Protein AF-A0A453A8G9-F1 (afdb_monomer)

Sequence (116 aa):
DYGHRVRLATHANYKEFILTAGLEFFPLGGDPKVLAEYMVKNKGFLPSGPSEIPVQRKQMKEIIFSLLPACKDPDPDTGIAFKVDAIIANPPAYGHTHVAEALKVPIHIFFTMPWT

Solvent-accessible surface area (backbone atoms only — not comparable to full-atom values): 7023 Å² total; per-residue (Å²): 140,85,84,77,88,60,70,54,68,42,45,62,91,48,44,66,65,40,47,75,72,73,39,43,64,35,68,29,42,44,56,69,64,63,52,48,53,47,33,64,74,32,73,69,72,51,85,70,60,82,84,50,52,66,58,52,52,50,35,50,47,36,28,36,71,25,51,54,49,60,43,52,43,43,34,88,89,76,62,50,76,43,75,65,75,60,45,78,44,47,73,93,54,78,36,64,66,62,43,26,60,75,69,72,34,58,72,46,82,52,70,99,59,96,80,133

Mean predicted aligned error: 4.3 Å

InterPro domains:
  IPR004276 Glycosyltransferase family 28, N-terminal domain [PF03033] (2-116)
  IPR050426 Glycosyltransferase 28 [PTHR48050] (2-116)

Nearest PDB structures (foldseek):
  4fzr-assembly1_A-2  TM=4.958E-01  e=1.150E-01  Streptomyces sp. SF2575
  4g2t-assembly1_A-2  TM=4.745E-01  e=3.826E-01  Streptomyces sp. SF2575
  8rgj-assembly1_A  TM=2.905E-01  e=5.528E+00  Zea mays

Radius of gyration: 15.29 Å; Cα contacts (8 Å, |Δi|>4): 135; chains: 1; bounding box: 42×33×37 Å

pLDDT: mean 91.6, std 9.75, range [57.59, 98.56]

Structure (mmCIF, N/CA/C/O backbone):
data_AF-A0A453A8G9-F1
#
_entry.id   AF-A0A453A8G9-F1
#
loop_
_atom_site.group_PDB
_atom_site.id
_atom_site.type_symbol
_atom_site.label_atom_id
_atom_site.label_alt_id
_atom_site.label_comp_id
_atom_site.label_asym_id
_atom_site.label_entity_id
_atom_site.label_seq_id
_atom_site.pdbx_PDB_ins_code
_atom_site.Cartn_x
_atom_site.Cartn_y
_atom_site.Cartn_z
_atom_site.occupancy
_atom_site.B_iso_or_equiv
_atom_site.auth_seq_id
_atom_site.auth_comp_id
_atom_site.auth_asym_id
_atom_site.auth_atom_id
_atom_site.pdbx_PDB_model_num
ATOM 1 N N . ASP A 1 1 ? -21.648 -6.596 5.574 1.00 61.19 1 ASP A N 1
ATOM 2 C CA . ASP A 1 1 ? -22.116 -7.958 5.922 1.00 61.19 1 ASP A CA 1
ATOM 3 C C . ASP A 1 1 ? -21.428 -8.593 7.129 1.00 61.19 1 ASP A C 1
ATOM 5 O O . ASP A 1 1 ? -22.136 -9.181 7.929 1.00 61.19 1 ASP A O 1
ATOM 9 N N . TYR A 1 2 ? -20.116 -8.418 7.353 1.00 89.94 2 TYR A N 1
ATOM 10 C CA . TYR A 1 2 ? -19.420 -9.006 8.524 1.00 89.94 2 TYR A CA 1
ATOM 11 C C . TYR A 1 2 ? -18.884 -7.988 9.554 1.00 89.94 2 TYR A C 1
ATOM 13 O O . TYR A 1 2 ? -18.199 -8.363 10.499 1.00 89.94 2 TYR A O 1
ATOM 21 N N . GLY A 1 3 ? -19.174 -6.692 9.385 1.00 92.50 3 GLY A N 1
ATOM 22 C CA . GLY A 1 3 ? -18.761 -5.635 10.326 1.00 92.50 3 GLY A CA 1
ATOM 23 C C . GLY A 1 3 ? -17.280 -5.234 10.261 1.00 92.50 3 GLY A C 1
ATOM 24 O O . GLY A 1 3 ? -16.832 -4.437 11.081 1.00 92.50 3 GLY A O 1
ATOM 25 N N . HIS A 1 4 ? -16.514 -5.756 9.300 1.00 95.31 4 HIS A N 1
ATOM 26 C CA . HIS A 1 4 ? -15.116 -5.372 9.108 1.00 95.31 4 HIS A CA 1
ATOM 27 C C . HIS A 1 4 ? -14.983 -3.959 8.534 1.00 95.31 4 HIS A C 1
ATOM 29 O O . HIS A 1 4 ? -15.711 -3.574 7.618 1.00 95.31 4 HIS A O 1
ATOM 35 N N . ARG A 1 5 ? -13.993 -3.219 9.037 1.00 95.75 5 ARG A N 1
ATOM 36 C CA . ARG A 1 5 ? -13.537 -1.946 8.478 1.00 95.75 5 ARG A CA 1
ATOM 37 C C . ARG A 1 5 ? -12.438 -2.229 7.459 1.00 95.75 5 ARG A C 1
ATOM 39 O O . ARG A 1 5 ? -11.433 -2.847 7.799 1.00 95.75 5 ARG A O 1
ATOM 46 N N . VAL A 1 6 ? -12.635 -1.801 6.216 1.00 96.62 6 VAL A N 1
ATOM 47 C CA . VAL A 1 6 ? -11.740 -2.135 5.101 1.00 96.62 6 VAL A CA 1
ATOM 48 C C . VAL A 1 6 ? -11.191 -0.863 4.475 1.00 96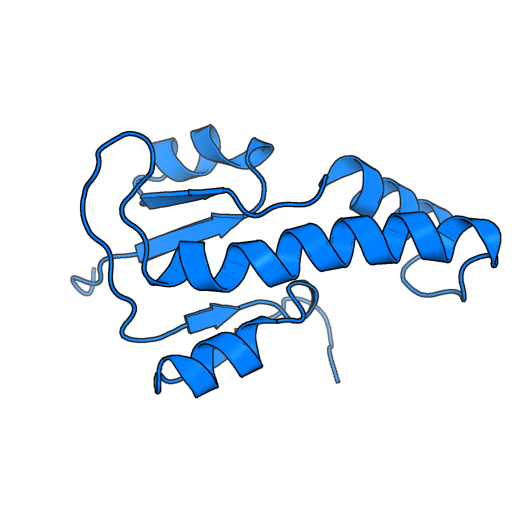.62 6 VAL A C 1
ATOM 50 O O . VAL A 1 6 ? -11.950 0.012 4.063 1.00 96.62 6 VAL A O 1
ATOM 53 N N . ARG A 1 7 ? -9.862 -0.807 4.362 1.00 98.06 7 ARG A N 1
ATOM 54 C CA . ARG A 1 7 ? -9.123 0.207 3.612 1.00 98.06 7 ARG A CA 1
ATOM 55 C C . ARG A 1 7 ? -8.442 -0.443 2.422 1.00 98.06 7 ARG A C 1
ATOM 57 O O . ARG A 1 7 ? -7.698 -1.407 2.588 1.00 98.06 7 ARG A O 1
ATOM 64 N N . LEU A 1 8 ? -8.669 0.110 1.238 1.00 97.88 8 LEU A N 1
ATOM 65 C CA . LEU A 1 8 ? -8.006 -0.295 0.011 1.00 97.88 8 LEU A CA 1
ATOM 66 C C . LEU A 1 8 ? -6.837 0.653 -0.261 1.00 97.88 8 LEU A C 1
ATOM 68 O O . LEU A 1 8 ? -7.024 1.847 -0.502 1.00 97.88 8 LEU A O 1
ATOM 72 N N . ALA A 1 9 ? -5.625 0.103 -0.220 1.00 97.81 9 ALA A N 1
ATOM 73 C CA . ALA A 1 9 ? -4.407 0.829 -0.542 1.00 97.81 9 ALA A CA 1
ATOM 74 C C . ALA A 1 9 ? -3.965 0.520 -1.979 1.00 97.81 9 ALA A C 1
ATOM 76 O O . ALA A 1 9 ? -3.670 -0.626 -2.312 1.00 97.81 9 ALA A O 1
ATOM 77 N N . THR A 1 10 ? -3.950 1.534 -2.842 1.00 97.06 10 THR A N 1
ATOM 78 C CA . THR A 1 10 ? -3.517 1.431 -4.247 1.00 97.06 10 THR A CA 1
ATOM 79 C C . THR A 1 10 ? -3.140 2.816 -4.782 1.00 97.06 10 THR A C 1
ATOM 81 O O . THR A 1 10 ? -3.169 3.802 -4.046 1.00 97.06 10 THR A O 1
ATOM 84 N N . HIS A 1 11 ? -2.776 2.919 -6.056 1.00 96.69 11 HIS A N 1
ATOM 85 C CA . HIS A 1 11 ? -2.422 4.188 -6.687 1.00 96.69 11 HIS A CA 1
ATOM 86 C C . HIS A 1 11 ? -3.566 5.215 -6.619 1.00 96.69 11 HIS A C 1
ATOM 88 O O . HIS A 1 11 ? -4.743 4.878 -6.780 1.00 96.69 11 HIS A O 1
ATOM 94 N N . ALA A 1 12 ? -3.204 6.491 -6.449 1.00 96.19 12 ALA A N 1
ATOM 95 C CA . ALA A 1 12 ? -4.135 7.613 -6.274 1.00 96.19 12 ALA A CA 1
ATOM 96 C C . ALA A 1 12 ? -5.195 7.748 -7.379 1.00 96.19 12 ALA A C 1
ATOM 98 O O . ALA A 1 12 ? -6.297 8.228 -7.121 1.00 96.19 12 ALA A O 1
ATOM 99 N N . ASN A 1 13 ? -4.899 7.268 -8.587 1.00 95.81 13 ASN A N 1
ATOM 100 C CA . ASN A 1 13 ? -5.817 7.249 -9.726 1.00 95.81 13 ASN A CA 1
ATOM 101 C C . ASN A 1 13 ? -7.139 6.518 -9.444 1.00 95.81 13 ASN A C 1
ATOM 103 O O . ASN A 1 13 ? -8.133 6.807 -10.100 1.00 95.81 13 ASN A O 1
ATOM 107 N N . TYR A 1 14 ? -7.159 5.585 -8.489 1.00 95.62 14 TYR A N 1
ATOM 108 C CA . TYR A 1 14 ? -8.348 4.802 -8.146 1.00 95.62 14 TYR A CA 1
ATOM 109 C C . TYR A 1 14 ? -9.118 5.349 -6.935 1.00 95.62 14 TYR A C 1
ATOM 111 O O . TYR A 1 14 ? -10.125 4.757 -6.553 1.00 95.62 14 TYR A O 1
ATOM 119 N N . LYS A 1 15 ? -8.675 6.462 -6.329 1.00 96.50 15 LYS A N 1
ATOM 120 C CA . LYS A 1 15 ? -9.269 7.022 -5.103 1.00 96.50 15 LYS A CA 1
ATOM 121 C C . LYS A 1 15 ? -10.779 7.212 -5.220 1.00 96.50 15 LYS A C 1
ATOM 123 O O . LYS A 1 15 ? -11.520 6.708 -4.385 1.00 96.50 15 LYS A O 1
ATOM 128 N N . GLU A 1 16 ? -11.230 7.912 -6.258 1.00 97.44 16 GLU A N 1
ATOM 129 C CA . GLU A 1 16 ? -12.654 8.215 -6.444 1.00 97.44 16 GLU A CA 1
ATOM 130 C C . GLU A 1 16 ? -13.481 6.935 -6.589 1.00 97.44 16 GLU A C 1
ATOM 132 O O . GLU A 1 16 ? -14.453 6.752 -5.866 1.00 97.44 16 GLU A O 1
ATOM 137 N N . PHE A 1 17 ? -13.024 5.997 -7.421 1.00 97.75 17 PHE A N 1
ATOM 138 C CA . PHE A 1 17 ? -13.673 4.698 -7.601 1.00 97.75 17 PHE A CA 1
ATOM 139 C C . PHE A 1 17 ? -13.859 3.936 -6.275 1.00 97.75 17 PHE A C 1
ATOM 141 O O . PHE A 1 17 ? -14.924 3.376 -6.022 1.00 97.75 17 PHE A O 1
ATOM 148 N N . ILE A 1 18 ? -12.842 3.943 -5.411 1.00 97.50 18 ILE A N 1
ATOM 149 C CA . ILE A 1 18 ? -12.856 3.252 -4.111 1.00 97.50 18 ILE A CA 1
ATOM 150 C C . ILE A 1 18 ? -13.817 3.930 -3.134 1.00 97.50 18 ILE A C 1
ATOM 152 O O . ILE A 1 18 ? -14.619 3.252 -2.489 1.00 97.50 18 ILE A O 1
ATOM 156 N N . LEU A 1 19 ? -13.771 5.262 -3.051 1.00 96.62 19 LEU A N 1
ATOM 157 C CA . LEU A 1 19 ? -14.654 6.031 -2.175 1.00 96.62 19 LEU A CA 1
ATOM 158 C C . LEU A 1 19 ? -16.120 5.909 -2.613 1.00 96.62 19 LEU A C 1
ATOM 160 O O . LEU A 1 19 ? -16.995 5.735 -1.768 1.00 96.62 19 LEU A O 1
ATOM 164 N N . THR A 1 20 ? -16.402 5.920 -3.921 1.00 97.62 20 THR A N 1
ATOM 165 C CA . THR A 1 20 ? -17.752 5.685 -4.463 1.00 97.62 20 THR A CA 1
ATOM 166 C C . THR A 1 20 ? -18.266 4.279 -4.145 1.00 97.62 20 THR A C 1
ATOM 168 O O . THR A 1 20 ? -19.465 4.102 -3.941 1.00 97.62 20 THR A O 1
ATOM 171 N N . ALA A 1 21 ? -17.379 3.284 -4.038 1.00 96.56 21 ALA A N 1
ATOM 172 C CA . ALA A 1 21 ? -17.727 1.937 -3.584 1.00 96.56 21 ALA A CA 1
ATOM 173 C C . ALA A 1 21 ? -17.950 1.833 -2.058 1.00 96.56 21 ALA A C 1
ATOM 175 O O . ALA A 1 21 ? -18.284 0.756 -1.564 1.00 96.56 21 ALA A O 1
ATOM 176 N N . GLY A 1 22 ? -17.775 2.928 -1.306 1.00 94.44 22 GLY A N 1
ATOM 177 C CA . GLY A 1 22 ? -17.974 2.976 0.144 1.00 94.44 22 GLY A CA 1
ATOM 178 C C . GLY A 1 22 ? -16.821 2.389 0.964 1.00 94.44 22 GLY A C 1
ATOM 179 O O . GLY A 1 22 ? -17.033 2.004 2.112 1.00 94.44 22 GLY A O 1
ATOM 180 N N . LEU A 1 23 ? -15.619 2.290 0.388 1.00 96.00 23 LEU A N 1
ATOM 181 C CA . LEU A 1 23 ? -14.418 1.788 1.063 1.00 96.00 23 LEU A CA 1
ATOM 182 C C . LEU A 1 23 ? -13.499 2.937 1.495 1.00 96.00 23 LEU A C 1
ATOM 184 O O . LEU A 1 23 ? -13.475 3.993 0.866 1.00 96.00 23 LEU A O 1
ATOM 188 N N . GLU A 1 24 ? -12.684 2.715 2.530 1.00 97.50 24 GLU A N 1
ATOM 189 C CA . GLU A 1 24 ? -11.603 3.647 2.867 1.00 97.50 24 GLU A CA 1
ATOM 190 C C . GLU A 1 24 ? -10.450 3.530 1.873 1.00 97.50 24 GLU A C 1
ATOM 192 O O . GLU A 1 24 ? -10.180 2.455 1.333 1.00 97.50 24 GLU A O 1
ATOM 197 N N . PHE A 1 25 ? -9.730 4.627 1.662 1.00 98.19 25 PHE A N 1
ATOM 198 C CA . PHE A 1 25 ? -8.657 4.711 0.681 1.00 98.19 25 PHE A CA 1
ATOM 199 C C . PHE A 1 25 ? -7.332 5.107 1.339 1.00 98.19 25 PHE A C 1
ATOM 201 O O . PHE A 1 25 ? -7.304 5.896 2.277 1.00 98.19 25 PHE A O 1
ATOM 208 N N . PHE A 1 26 ? -6.215 4.594 0.820 1.00 98.44 26 PHE A N 1
ATOM 209 C CA . PHE A 1 26 ? -4.894 5.146 1.122 1.00 98.44 26 PHE A CA 1
ATOM 210 C C . PHE A 1 26 ? -3.992 5.105 -0.118 1.00 98.44 26 PHE A C 1
ATOM 212 O O . PHE A 1 26 ? -3.910 4.062 -0.774 1.00 98.44 26 PHE A O 1
ATOM 21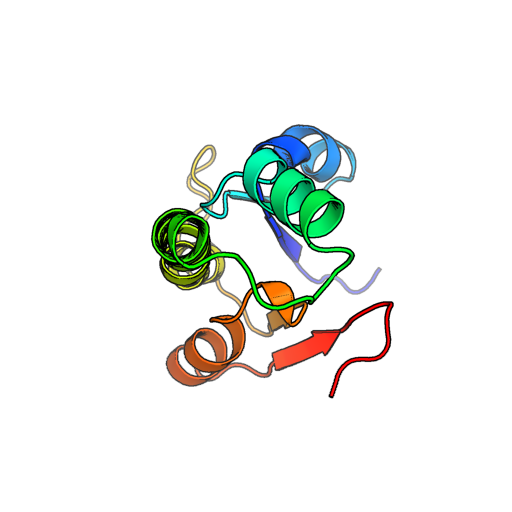9 N N . PRO A 1 27 ? -3.303 6.205 -0.464 1.00 97.81 27 PRO A N 1
ATOM 220 C CA . PRO A 1 27 ? -2.485 6.249 -1.666 1.00 97.81 27 PRO A CA 1
ATOM 221 C C . PRO A 1 27 ? -1.179 5.475 -1.478 1.00 97.81 27 PRO A C 1
ATOM 223 O O . PRO A 1 27 ? -0.360 5.808 -0.622 1.00 97.81 27 PRO A O 1
ATOM 226 N N . LEU A 1 28 ? -0.959 4.474 -2.328 1.00 97.44 28 LEU A N 1
ATOM 227 C CA . LEU A 1 28 ? 0.368 3.902 -2.532 1.00 97.44 28 LEU A CA 1
ATOM 228 C C . LEU A 1 28 ? 1.164 4.737 -3.540 1.00 97.44 28 LEU A C 1
ATOM 230 O O . LEU A 1 28 ? 0.595 5.372 -4.433 1.00 97.44 28 LEU A O 1
ATOM 234 N N . GLY A 1 29 ? 2.486 4.724 -3.379 1.00 96.44 29 GLY A N 1
ATOM 235 C CA . GLY A 1 29 ? 3.428 5.355 -4.298 1.00 96.44 29 GLY A CA 1
ATOM 236 C C . GLY A 1 29 ? 3.544 4.616 -5.635 1.00 96.44 29 GLY A C 1
ATOM 237 O O . GLY A 1 29 ? 2.882 3.605 -5.872 1.00 96.44 29 GLY A O 1
ATOM 238 N N . GLY A 1 30 ? 4.418 5.114 -6.509 1.00 94.25 30 GLY A N 1
ATOM 239 C CA . GLY A 1 30 ? 4.581 4.606 -7.865 1.00 94.25 30 GLY A CA 1
ATOM 240 C C . GLY A 1 30 ? 3.476 5.078 -8.811 1.00 94.25 30 GLY A C 1
ATOM 241 O O . GLY A 1 30 ? 2.358 5.402 -8.403 1.00 94.25 30 GLY A O 1
ATOM 242 N N . ASP A 1 31 ? 3.797 5.108 -10.098 1.00 92.69 31 ASP A N 1
ATOM 243 C CA . ASP A 1 31 ? 2.898 5.513 -11.171 1.00 92.69 31 ASP A CA 1
ATOM 244 C C . ASP A 1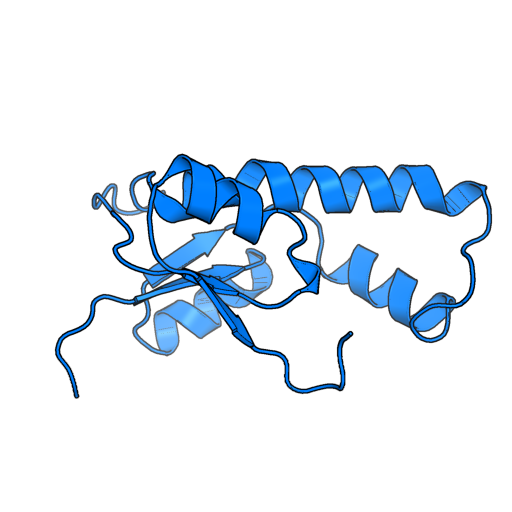 31 ? 2.351 4.273 -11.905 1.00 92.69 31 ASP A C 1
ATOM 246 O O . ASP A 1 31 ? 3.118 3.560 -12.570 1.00 92.69 31 ASP A O 1
ATOM 250 N N . PRO A 1 32 ? 1.030 4.013 -11.840 1.00 89.12 32 PRO A N 1
ATOM 251 C CA . PRO A 1 32 ? 0.426 2.867 -12.509 1.00 89.12 32 PRO A CA 1
ATOM 252 C C . PRO A 1 32 ? 0.611 2.902 -14.028 1.00 89.12 32 PRO A C 1
ATOM 254 O O . PRO A 1 32 ? 0.636 1.843 -14.651 1.00 89.12 32 PRO A O 1
ATOM 257 N N . LYS A 1 33 ? 0.762 4.084 -14.639 1.00 91.00 33 LYS A N 1
ATOM 258 C CA . LYS A 1 33 ? 0.986 4.213 -16.084 1.00 91.00 33 LYS A CA 1
ATOM 259 C C . LYS A 1 33 ? 2.379 3.734 -16.461 1.00 91.00 33 LYS A C 1
ATOM 261 O O . LYS A 1 33 ? 2.498 2.910 -17.359 1.00 91.00 33 LYS A O 1
ATOM 266 N N . VAL A 1 34 ? 3.410 4.158 -15.727 1.00 89.69 34 VAL A N 1
ATOM 267 C CA . VAL A 1 34 ? 4.803 3.726 -15.959 1.00 89.69 34 VAL A CA 1
ATOM 268 C C . VAL A 1 34 ? 4.941 2.213 -15.779 1.00 89.69 34 VAL A C 1
ATOM 270 O O . VAL A 1 34 ? 5.621 1.540 -16.556 1.00 89.69 34 VAL A O 1
ATOM 273 N N . LEU A 1 35 ? 4.275 1.662 -14.762 1.00 87.06 35 LEU A N 1
ATOM 274 C CA . LEU A 1 35 ? 4.253 0.223 -14.507 1.00 87.06 35 LEU A CA 1
ATOM 275 C C . LEU A 1 35 ? 3.518 -0.535 -15.623 1.00 87.06 35 LEU A C 1
ATOM 277 O O . LEU A 1 35 ? 4.033 -1.532 -16.127 1.00 87.06 35 LEU A O 1
ATOM 281 N N . ALA A 1 36 ? 2.352 -0.051 -16.060 1.00 86.44 36 ALA A N 1
ATOM 282 C CA . ALA A 1 36 ? 1.588 -0.667 -17.144 1.00 86.44 36 ALA A CA 1
ATOM 283 C C . ALA A 1 36 ? 2.329 -0.610 -18.490 1.00 86.44 36 ALA A C 1
ATOM 285 O O . ALA A 1 36 ? 2.417 -1.624 -19.183 1.00 86.44 36 ALA A O 1
ATOM 286 N N . GLU A 1 37 ? 2.908 0.539 -18.846 1.00 87.06 37 GLU A N 1
ATOM 287 C CA . GLU A 1 37 ? 3.714 0.719 -20.060 1.00 87.06 37 GLU A CA 1
ATOM 288 C C . GLU A 1 37 ? 4.875 -0.274 -20.111 1.00 87.06 37 GLU A C 1
ATOM 290 O O . GLU A 1 37 ? 5.123 -0.903 -21.142 1.00 87.06 37 GLU A O 1
ATOM 295 N N . TYR A 1 38 ? 5.551 -0.473 -18.980 1.00 83.69 38 TYR A N 1
ATOM 296 C CA . TYR A 1 38 ? 6.627 -1.445 -18.872 1.00 83.69 38 TYR A CA 1
ATOM 297 C C . TYR A 1 38 ? 6.148 -2.883 -19.089 1.00 83.69 38 TYR A C 1
ATOM 299 O O . TYR A 1 38 ? 6.789 -3.628 -19.834 1.00 83.69 38 TYR A O 1
ATOM 307 N N . MET A 1 39 ? 5.017 -3.266 -18.488 1.00 81.50 39 MET A N 1
ATOM 308 C CA . MET A 1 39 ? 4.429 -4.598 -18.665 1.00 81.50 39 MET A CA 1
ATOM 309 C C . MET A 1 39 ? 4.038 -4.857 -20.124 1.00 81.50 39 MET A C 1
ATOM 311 O O . MET A 1 39 ? 4.295 -5.944 -20.646 1.00 81.50 39 MET A O 1
ATOM 315 N N . VAL A 1 40 ? 3.467 -3.855 -20.803 1.00 83.25 40 VAL A N 1
ATOM 316 C CA . VAL A 1 40 ? 3.118 -3.928 -22.231 1.00 83.25 40 VAL A CA 1
ATOM 317 C C . VAL A 1 40 ? 4.375 -4.082 -23.084 1.00 83.25 40 VAL A C 1
ATOM 319 O O . VAL A 1 40 ? 4.446 -4.975 -23.931 1.00 83.25 40 VAL A O 1
ATOM 322 N N . LYS A 1 41 ? 5.394 -3.255 -22.837 1.00 81.38 41 LYS A N 1
ATOM 323 C CA . LYS A 1 41 ? 6.639 -3.253 -23.611 1.00 81.38 41 LYS A CA 1
ATOM 324 C C . LYS A 1 41 ? 7.431 -4.553 -23.462 1.00 81.38 41 LYS A C 1
ATOM 326 O O . LYS A 1 41 ? 7.967 -5.056 -24.447 1.00 81.38 41 LYS A O 1
ATOM 331 N N . ASN A 1 42 ? 7.463 -5.119 -22.258 1.00 77.31 42 ASN A N 1
ATOM 332 C CA . ASN A 1 42 ? 8.235 -6.320 -21.936 1.00 77.31 42 ASN A CA 1
ATOM 333 C C . ASN A 1 42 ? 7.406 -7.618 -21.994 1.00 77.31 42 ASN A C 1
ATOM 335 O O . ASN A 1 42 ? 7.858 -8.662 -21.525 1.00 77.31 42 ASN A O 1
ATOM 339 N N . LYS A 1 43 ? 6.198 -7.578 -22.583 1.00 73.56 43 LYS A N 1
ATOM 340 C CA . LYS A 1 43 ? 5.281 -8.730 -22.708 1.00 73.56 43 LYS A CA 1
ATOM 341 C C . LYS A 1 43 ? 5.127 -9.503 -21.388 1.00 73.56 43 LYS A C 1
ATOM 343 O O . LYS A 1 43 ? 5.239 -10.726 -21.346 1.00 73.56 43 LYS A O 1
ATOM 348 N N . GLY A 1 44 ? 4.914 -8.773 -20.299 1.00 64.00 44 GLY A N 1
ATOM 349 C CA . GLY A 1 44 ? 4.723 -9.324 -18.961 1.00 64.00 44 GLY A CA 1
ATOM 350 C C . GLY A 1 44 ? 6.009 -9.485 -18.151 1.00 64.00 44 GLY A C 1
ATOM 351 O O . GLY A 1 44 ? 6.073 -8.955 -17.050 1.00 64.00 44 GLY A O 1
ATOM 352 N N . PHE A 1 45 ? 7.022 -10.199 -18.654 1.00 59.72 45 PHE A N 1
ATOM 353 C CA . PHE A 1 45 ? 8.183 -10.588 -17.826 1.00 59.72 45 PHE A CA 1
ATOM 354 C C . PHE A 1 45 ? 9.500 -10.791 -18.592 1.00 59.72 45 PHE A C 1
ATOM 356 O O . PHE A 1 45 ? 10.464 -11.291 -18.010 1.00 59.72 45 PHE A O 1
ATOM 363 N N . LEU A 1 46 ? 9.579 -10.448 -19.885 1.00 61.38 46 LEU A N 1
ATOM 364 C CA . LEU A 1 46 ? 10.856 -10.558 -20.598 1.00 61.38 46 LEU A CA 1
ATOM 365 C C . LEU A 1 46 ? 11.895 -9.645 -19.929 1.00 61.38 46 LEU A C 1
ATOM 367 O O . LEU A 1 46 ? 11.537 -8.549 -19.490 1.00 61.38 46 LEU A O 1
ATOM 371 N N . PRO A 1 47 ? 13.162 -10.087 -19.817 1.00 57.59 47 PRO A N 1
ATOM 372 C CA . PRO A 1 47 ? 14.182 -9.317 -19.129 1.00 57.59 47 PRO A CA 1
ATOM 373 C C . PRO A 1 47 ? 14.308 -7.944 -19.785 1.00 57.59 47 PRO A C 1
ATOM 375 O O . PRO A 1 47 ? 14.659 -7.825 -20.960 1.00 57.59 47 PRO A O 1
ATOM 378 N N . SER A 1 48 ? 13.998 -6.917 -18.999 1.00 63.56 48 SER A N 1
ATOM 379 C CA . SER A 1 48 ? 14.121 -5.520 -19.386 1.00 63.56 48 SER A CA 1
ATOM 380 C C . SER A 1 48 ? 15.510 -5.204 -19.902 1.00 63.56 48 SER A C 1
ATOM 382 O O . SER A 1 48 ? 16.512 -5.666 -19.346 1.00 63.56 48 SER A O 1
ATOM 384 N N . GLY A 1 49 ? 15.572 -4.323 -20.898 1.00 69.00 49 GLY A N 1
ATOM 385 C CA . GLY A 1 49 ? 16.830 -3.692 -21.271 1.00 69.00 49 GLY A CA 1
ATOM 386 C C . GLY A 1 49 ? 17.466 -3.003 -20.047 1.00 69.00 49 GLY A C 1
ATOM 387 O O . GLY A 1 49 ? 16.739 -2.418 -19.237 1.00 69.00 49 GLY A O 1
ATOM 388 N N . PRO A 1 50 ? 18.806 -3.014 -19.893 1.00 74.62 50 PRO A N 1
ATOM 389 C CA . PRO A 1 50 ? 19.490 -2.442 -18.726 1.00 74.62 50 PRO A CA 1
ATOM 390 C C . PRO A 1 50 ? 19.107 -0.989 -18.397 1.00 74.62 50 PRO A C 1
ATOM 392 O O . PRO A 1 50 ? 19.187 -0.572 -17.243 1.00 74.62 50 PRO A O 1
ATOM 395 N N . SER A 1 51 ? 18.666 -0.224 -19.399 1.00 82.75 51 SER A N 1
ATOM 396 C CA . SER A 1 51 ? 18.243 1.173 -19.272 1.00 82.75 51 SER A CA 1
ATOM 397 C C . SER A 1 51 ? 16.920 1.377 -18.520 1.00 82.75 51 SER A C 1
ATOM 399 O O . SER A 1 51 ? 16.685 2.472 -18.017 1.00 82.75 51 SER A O 1
ATOM 401 N N . GLU A 1 52 ? 16.064 0.358 -18.403 1.00 83.69 52 GLU A N 1
ATOM 402 C CA . GLU A 1 52 ? 14.736 0.478 -17.772 1.00 83.69 52 GLU A CA 1
ATOM 403 C C . GLU A 1 52 ? 14.749 0.121 -16.279 1.00 83.69 52 GLU A C 1
ATOM 405 O O . GLU A 1 52 ? 13.885 0.558 -15.514 1.00 83.69 52 GLU A O 1
ATOM 410 N N . ILE A 1 53 ? 15.768 -0.627 -15.845 1.00 84.56 53 ILE A N 1
ATOM 411 C CA . ILE A 1 53 ? 15.937 -1.094 -14.464 1.00 84.56 53 ILE A CA 1
ATOM 412 C C . ILE A 1 53 ? 15.899 0.059 -13.443 1.00 84.56 53 ILE A C 1
ATOM 414 O O . ILE A 1 53 ? 15.226 -0.093 -12.419 1.00 84.56 53 ILE A O 1
ATOM 418 N N . PRO A 1 54 ? 16.570 1.212 -13.656 1.00 91.00 54 PRO A N 1
ATOM 419 C CA . PRO A 1 54 ? 16.536 2.309 -12.688 1.00 91.00 54 PRO A CA 1
ATOM 420 C C . PRO A 1 54 ? 15.127 2.871 -12.477 1.00 91.00 54 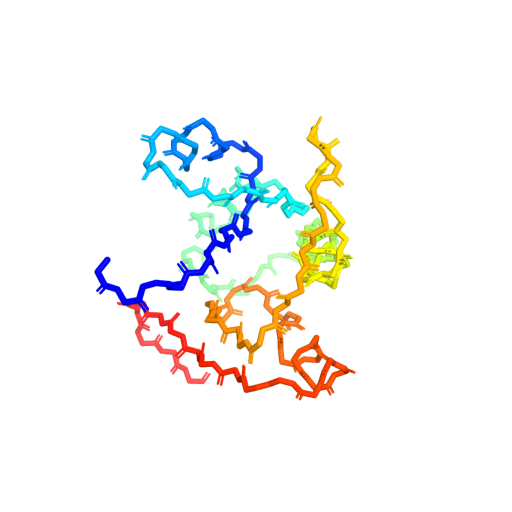PRO A C 1
ATOM 422 O O . PRO A 1 54 ? 14.742 3.154 -11.342 1.00 91.00 54 PRO A O 1
ATOM 425 N N . VAL A 1 55 ? 14.344 2.985 -13.556 1.00 90.69 55 VAL A N 1
ATOM 426 C CA . VAL A 1 55 ? 12.961 3.475 -13.501 1.00 90.69 55 VAL A CA 1
ATOM 427 C C . VAL A 1 55 ? 12.095 2.486 -12.729 1.00 90.69 55 VAL A C 1
ATOM 429 O O . VAL A 1 55 ? 11.408 2.894 -11.796 1.00 90.69 55 VAL A O 1
ATOM 432 N N . GLN A 1 56 ? 12.193 1.189 -13.031 1.00 87.00 56 GLN A N 1
ATOM 433 C CA . GLN A 1 56 ? 11.415 0.164 -12.330 1.00 87.00 56 GLN A CA 1
ATOM 434 C C . GLN A 1 56 ? 11.763 0.069 -10.847 1.00 87.00 56 GLN A C 1
ATOM 436 O O . GLN A 1 56 ? 10.873 0.016 -10.003 1.00 87.00 56 GLN A O 1
ATOM 441 N N . ARG A 1 57 ? 13.052 0.139 -10.498 1.00 90.75 57 ARG A N 1
ATOM 442 C CA . ARG A 1 57 ? 13.485 0.187 -9.094 1.00 90.75 57 ARG A CA 1
ATOM 443 C C . ARG A 1 57 ? 12.931 1.405 -8.367 1.00 90.75 57 ARG A C 1
ATOM 445 O O . ARG A 1 57 ? 12.571 1.282 -7.200 1.00 90.75 57 ARG A O 1
ATOM 452 N N . LYS A 1 58 ? 12.845 2.561 -9.034 1.00 94.94 58 LYS A N 1
ATOM 453 C CA . LYS A 1 58 ? 12.225 3.759 -8.460 1.00 94.94 58 LYS A CA 1
ATOM 454 C C . LYS A 1 58 ? 10.735 3.535 -8.190 1.00 94.94 58 LYS A C 1
ATOM 456 O O . LYS A 1 58 ? 10.316 3.753 -7.058 1.00 94.94 58 LYS A O 1
ATOM 461 N N . GLN A 1 59 ? 9.974 3.048 -9.174 1.00 94.50 59 GLN A N 1
ATOM 462 C CA . GLN A 1 59 ? 8.541 2.771 -8.994 1.00 94.50 59 GLN A CA 1
ATOM 463 C C . GLN A 1 59 ? 8.302 1.760 -7.866 1.00 94.50 59 GLN A C 1
ATOM 465 O O . GLN A 1 59 ? 7.497 1.993 -6.968 1.00 94.50 59 GLN A O 1
ATOM 470 N N . MET A 1 60 ? 9.080 0.676 -7.858 1.00 93.19 60 MET A N 1
ATOM 471 C CA . MET A 1 60 ? 9.010 -0.357 -6.829 1.00 93.19 60 MET A CA 1
ATOM 472 C C . MET A 1 60 ? 9.302 0.192 -5.433 1.00 93.19 60 MET A C 1
ATOM 474 O O . MET A 1 60 ? 8.608 -0.122 -4.470 1.00 93.19 60 MET A O 1
ATOM 478 N N . LYS A 1 61 ? 10.331 1.038 -5.324 1.00 95.56 61 LYS A N 1
ATOM 479 C CA . LYS A 1 61 ? 10.701 1.692 -4.072 1.00 95.56 61 LYS A CA 1
ATOM 480 C C . LYS A 1 61 ? 9.537 2.530 -3.545 1.00 95.56 61 LYS A C 1
ATOM 482 O O . LYS A 1 61 ? 9.189 2.408 -2.378 1.00 95.56 61 LYS A O 1
ATOM 487 N N . GLU A 1 62 ? 8.923 3.351 -4.388 1.00 97.38 62 GLU A N 1
ATOM 488 C CA . GLU A 1 62 ? 7.800 4.195 -3.972 1.00 97.38 62 GLU A CA 1
ATOM 489 C C . GLU A 1 62 ? 6.606 3.368 -3.471 1.00 97.38 62 GLU A C 1
ATOM 491 O O . GLU A 1 62 ? 6.046 3.701 -2.427 1.00 97.38 62 GLU A O 1
ATOM 496 N N . ILE A 1 63 ? 6.279 2.249 -4.131 1.00 96.88 63 ILE A N 1
ATOM 497 C CA . ILE A 1 63 ? 5.259 1.307 -3.644 1.00 96.88 63 ILE A CA 1
ATOM 498 C C . ILE A 1 63 ? 5.662 0.761 -2.272 1.00 96.88 63 ILE A C 1
ATOM 500 O O . ILE A 1 63 ? 4.946 0.979 -1.296 1.00 96.88 63 ILE A O 1
ATOM 504 N N . ILE A 1 64 ? 6.824 0.108 -2.169 1.00 97.06 64 ILE A N 1
ATOM 505 C CA . ILE A 1 64 ? 7.265 -0.584 -0.947 1.00 97.06 64 ILE A CA 1
ATOM 506 C C . ILE A 1 64 ? 7.268 0.356 0.262 1.00 97.06 64 ILE A C 1
ATOM 508 O O . ILE A 1 64 ? 6.742 0.009 1.319 1.00 97.06 64 ILE A O 1
ATOM 512 N N . PHE A 1 65 ? 7.824 1.560 0.110 1.00 97.44 65 PHE A N 1
ATOM 513 C CA . PHE A 1 65 ? 7.926 2.517 1.213 1.00 97.44 65 PHE A CA 1
ATOM 514 C C . PHE A 1 65 ? 6.579 3.149 1.603 1.00 97.44 65 PHE A C 1
ATOM 516 O O . PHE A 1 65 ? 6.463 3.673 2.709 1.00 97.44 65 PHE A O 1
ATOM 523 N N . SER A 1 66 ? 5.551 3.053 0.754 1.00 98.12 66 SER A N 1
ATOM 524 C CA . SER A 1 66 ? 4.190 3.512 1.069 1.00 98.12 66 SER A CA 1
ATOM 525 C C . SER A 1 66 ? 3.309 2.463 1.768 1.00 98.12 66 SER A C 1
ATOM 527 O O . SER A 1 66 ? 2.297 2.820 2.369 1.00 98.12 66 SER A O 1
ATOM 529 N N . LEU A 1 67 ? 3.704 1.182 1.773 1.00 98.19 67 LEU A N 1
ATOM 530 C CA . LEU A 1 67 ? 2.892 0.093 2.341 1.00 98.19 67 LEU A CA 1
ATOM 531 C C . LEU A 1 67 ? 2.742 0.167 3.866 1.00 98.19 67 LEU A C 1
ATOM 533 O O . LEU A 1 67 ? 1.652 -0.062 4.389 1.00 98.19 67 LEU A O 1
ATOM 537 N N . LEU A 1 68 ? 3.822 0.471 4.594 1.00 98.00 68 LEU A N 1
ATOM 538 C CA . LEU A 1 68 ? 3.759 0.569 6.055 1.00 98.00 68 LEU A CA 1
ATOM 539 C C . LEU A 1 68 ? 2.864 1.739 6.512 1.00 98.00 68 LEU A C 1
ATOM 541 O O . LEU A 1 68 ? 1.988 1.488 7.342 1.00 98.00 68 LEU A O 1
ATOM 545 N N . PRO A 1 69 ? 3.018 2.972 5.978 1.00 98.00 69 PRO A N 1
ATOM 546 C CA . PRO A 1 69 ? 2.057 4.055 6.191 1.00 98.00 69 PRO A CA 1
ATOM 547 C C . PRO A 1 69 ? 0.610 3.632 5.934 1.00 98.00 69 PRO A C 1
ATOM 549 O O . PRO A 1 69 ? -0.240 3.827 6.796 1.00 98.00 69 PRO A O 1
ATOM 552 N N . ALA A 1 70 ? 0.335 2.947 4.820 1.00 98.06 70 ALA A N 1
ATOM 553 C CA . ALA A 1 70 ? -1.027 2.539 4.476 1.00 98.06 70 ALA A CA 1
ATOM 554 C C . ALA A 1 70 ? -1.711 1.672 5.547 1.00 98.06 70 ALA A C 1
ATOM 556 O O . ALA A 1 70 ? -2.932 1.736 5.715 1.00 98.06 70 ALA A O 1
ATOM 557 N N . CYS A 1 71 ? -0.923 0.897 6.296 1.00 98.06 71 CYS A N 1
ATOM 558 C CA . CYS A 1 71 ? -1.413 -0.009 7.330 1.00 98.06 71 CYS A CA 1
ATOM 559 C C 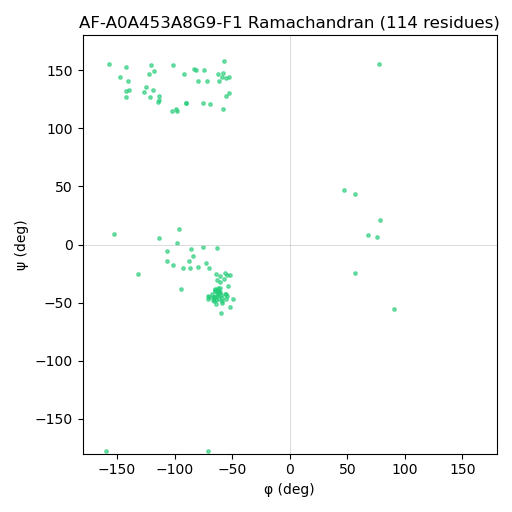. CYS A 1 71 ? -1.592 0.638 8.714 1.00 98.06 71 CYS A C 1
ATOM 561 O O . CYS A 1 71 ? -2.294 0.065 9.550 1.00 98.06 71 CYS A O 1
ATOM 563 N N . LYS A 1 72 ? -0.939 1.774 8.996 1.00 97.12 72 LYS A N 1
ATOM 564 C CA . LYS A 1 72 ? -0.860 2.326 10.364 1.00 97.12 72 LYS A CA 1
ATOM 565 C C . LYS A 1 72 ? -1.184 3.814 10.475 1.00 97.12 72 LYS A C 1
ATOM 567 O O . LYS A 1 72 ? -1.540 4.276 11.557 1.00 97.12 72 LYS A O 1
ATOM 572 N N . ASP A 1 73 ? -0.990 4.571 9.401 1.00 98.19 73 ASP A N 1
ATOM 573 C CA . ASP A 1 73 ? -1.155 6.014 9.441 1.00 98.19 73 ASP A CA 1
ATOM 574 C C . ASP A 1 73 ? -2.647 6.359 9.301 1.00 98.19 73 ASP A C 1
ATOM 576 O O . ASP A 1 73 ? -3.418 5.615 8.671 1.00 98.19 73 ASP A O 1
ATOM 580 N N . PRO A 1 74 ? -3.088 7.482 9.892 1.00 98.00 74 PRO A N 1
ATOM 581 C CA . PRO A 1 74 ? -4.438 7.975 9.686 1.00 98.00 74 PRO A CA 1
ATOM 582 C C . PRO A 1 74 ? -4.742 8.205 8.206 1.00 98.00 74 PRO A C 1
ATOM 584 O O . PRO A 1 74 ? -3.845 8.381 7.382 1.00 98.00 74 PRO A O 1
ATOM 587 N N . ASP A 1 75 ? -6.027 8.202 7.869 1.00 96.31 75 ASP A N 1
ATOM 588 C CA . ASP A 1 75 ? -6.466 8.647 6.549 1.00 96.31 75 ASP A CA 1
ATOM 589 C C . ASP A 1 75 ? -5.953 10.084 6.278 1.00 96.31 75 ASP A C 1
ATOM 591 O O . ASP A 1 75 ? -6.155 10.956 7.130 1.00 96.31 75 ASP A O 1
ATOM 595 N N . PRO A 1 76 ? -5.273 10.350 5.145 1.00 94.62 76 PRO A N 1
ATOM 596 C CA . PRO A 1 76 ? -4.633 11.645 4.903 1.00 94.62 76 PRO A CA 1
ATOM 597 C C . PRO A 1 76 ? -5.590 12.838 4.807 1.00 94.62 76 PRO A C 1
ATOM 599 O O . PRO A 1 76 ? -5.162 13.963 5.054 1.00 94.62 76 PRO A O 1
ATOM 602 N N . ASP A 1 77 ? -6.855 12.614 4.434 1.00 94.56 77 ASP A N 1
ATOM 603 C CA . ASP A 1 77 ? -7.829 13.691 4.233 1.00 94.56 77 ASP A CA 1
ATOM 604 C C . ASP A 1 77 ? -8.677 13.936 5.488 1.00 94.56 77 ASP A C 1
ATOM 606 O O . ASP A 1 77 ? -9.006 15.073 5.820 1.00 94.56 77 ASP A O 1
ATOM 610 N N . THR A 1 78 ? -9.048 12.865 6.188 1.00 95.19 78 THR A N 1
ATOM 611 C CA . THR A 1 78 ? -9.974 12.905 7.329 1.00 95.19 78 THR A CA 1
ATOM 612 C C . THR A 1 78 ? -9.269 12.834 8.681 1.00 95.19 78 THR A C 1
ATOM 614 O O . THR A 1 78 ? -9.874 13.140 9.707 1.00 95.19 78 THR A O 1
ATOM 617 N N . GLY A 1 79 ? -8.005 12.401 8.718 1.00 96.81 79 GLY A N 1
ATOM 618 C CA . GLY A 1 79 ? -7.249 12.192 9.952 1.00 96.81 79 GLY A CA 1
ATOM 619 C C . GLY A 1 79 ? -7.759 11.028 10.808 1.00 96.81 79 GLY A C 1
ATOM 620 O O . GLY A 1 79 ? -7.296 10.845 11.935 1.00 96.81 79 GLY A O 1
ATOM 621 N N . ILE A 1 80 ? -8.702 10.223 10.306 1.00 96.69 80 ILE A N 1
ATOM 622 C CA . ILE A 1 80 ? -9.247 9.087 11.049 1.00 96.69 80 ILE A CA 1
ATOM 623 C C . ILE A 1 80 ? -8.162 8.016 11.171 1.00 96.69 80 ILE A C 1
ATOM 625 O O . ILE A 1 80 ? -7.654 7.499 10.172 1.00 96.69 80 ILE A O 1
ATOM 629 N N . ALA A 1 81 ? -7.821 7.662 12.411 1.00 97.44 81 ALA A N 1
ATOM 630 C CA . ALA A 1 81 ? -6.837 6.630 12.710 1.00 97.44 81 ALA A CA 1
ATOM 631 C C . ALA A 1 81 ? -7.229 5.283 12.088 1.00 97.44 81 ALA A C 1
ATOM 633 O O . ALA A 1 81 ? -8.411 4.939 12.002 1.00 97.44 81 ALA A O 1
ATOM 634 N N . PHE A 1 82 ? -6.233 4.496 11.698 1.00 96.50 82 PHE A N 1
ATOM 635 C CA . PHE A 1 82 ? -6.431 3.174 11.123 1.00 96.50 82 PHE A CA 1
ATOM 636 C C . PHE A 1 82 ? -5.380 2.212 11.654 1.00 96.50 82 PHE A C 1
ATOM 638 O O . PHE A 1 82 ? -4.221 2.573 11.842 1.00 96.50 82 PHE A O 1
ATOM 645 N N . LYS A 1 83 ? -5.808 0.984 11.921 1.00 94.81 83 LYS A N 1
ATOM 646 C CA . LYS A 1 83 ? -4.952 -0.093 12.393 1.00 94.81 83 LYS A CA 1
ATOM 647 C C . LYS A 1 83 ? -5.431 -1.372 11.732 1.00 94.81 83 LYS A C 1
ATOM 649 O O . LYS A 1 83 ? -6.613 -1.691 11.811 1.00 94.81 83 LYS A O 1
ATOM 654 N N . VAL A 1 84 ? -4.515 -2.076 11.083 1.00 97.69 84 VAL A N 1
ATOM 655 C CA . VAL A 1 84 ? -4.805 -3.380 10.485 1.00 97.69 84 VAL A CA 1
ATOM 656 C C . VAL A 1 84 ? -4.783 -4.484 11.535 1.00 97.69 84 VAL A C 1
ATOM 658 O O . VAL A 1 84 ? -3.897 -4.517 12.388 1.00 97.69 84 VAL A O 1
ATOM 661 N N . ASP A 1 85 ? -5.721 -5.419 11.409 1.00 98.25 85 ASP A N 1
ATOM 662 C CA . ASP A 1 85 ? -5.703 -6.709 12.114 1.00 98.25 85 ASP A CA 1
ATOM 663 C C . ASP A 1 85 ? -5.350 -7.874 11.169 1.00 98.25 85 ASP A C 1
ATOM 665 O O . ASP A 1 85 ? -5.011 -8.964 11.621 1.00 98.25 85 ASP A O 1
ATOM 669 N N . ALA A 1 86 ? -5.403 -7.645 9.853 1.00 98.19 86 ALA A N 1
ATOM 670 C CA . ALA A 1 86 ? -4.989 -8.573 8.805 1.00 98.19 86 ALA A CA 1
ATOM 671 C C . ALA A 1 86 ? -4.653 -7.801 7.520 1.00 98.19 86 ALA A C 1
ATOM 673 O O . ALA A 1 86 ? -5.173 -6.705 7.295 1.00 98.19 86 ALA A O 1
ATOM 674 N N . ILE A 1 87 ? -3.815 -8.383 6.661 1.00 98.56 87 ILE A N 1
ATOM 675 C CA . ILE A 1 87 ? -3.482 -7.840 5.337 1.00 98.56 87 ILE A CA 1
ATOM 676 C C . ILE A 1 87 ? -3.920 -8.830 4.254 1.00 98.56 87 ILE A C 1
ATOM 678 O O . ILE A 1 87 ? -3.620 -10.019 4.329 1.00 98.56 87 ILE A O 1
ATOM 682 N N . ILE A 1 88 ? -4.589 -8.331 3.214 1.00 98.00 88 ILE A N 1
ATOM 683 C CA . ILE A 1 88 ? -4.793 -9.053 1.954 1.00 98.00 88 ILE A CA 1
ATOM 684 C C . ILE A 1 88 ? -4.027 -8.289 0.888 1.00 98.00 88 ILE A C 1
ATOM 686 O O . ILE A 1 88 ? -4.233 -7.086 0.733 1.00 98.00 88 ILE A O 1
ATOM 690 N N . ALA A 1 89 ? -3.128 -8.959 0.176 1.00 97.00 89 ALA A N 1
ATOM 691 C CA . ALA A 1 89 ? -2.275 -8.280 -0.785 1.00 97.00 89 ALA A CA 1
ATOM 692 C C . ALA A 1 89 ? -2.032 -9.120 -2.034 1.00 97.00 89 ALA A C 1
ATOM 694 O O . ALA A 1 89 ? -2.062 -10.350 -1.998 1.00 97.00 89 ALA A O 1
ATOM 695 N N . ASN A 1 90 ? -1.773 -8.434 -3.143 1.00 93.38 90 ASN A N 1
ATOM 696 C CA . ASN A 1 90 ? -1.317 -9.070 -4.363 1.00 93.38 90 ASN A CA 1
ATOM 697 C C . ASN A 1 90 ? 0.222 -9.100 -4.402 1.00 93.38 90 ASN A C 1
ATOM 699 O O . ASN A 1 90 ? 0.869 -8.153 -3.951 1.00 93.38 90 ASN A O 1
ATOM 703 N N . PRO A 1 91 ? 0.826 -10.138 -4.999 1.00 91.56 91 PRO A N 1
ATOM 704 C CA . PRO A 1 91 ? 2.279 -10.242 -5.100 1.00 91.56 91 PRO A CA 1
ATOM 705 C C . PRO A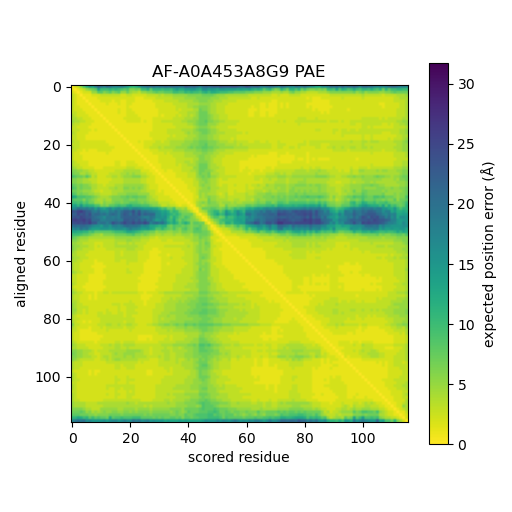 1 91 ? 3.003 -9.029 -5.719 1.00 91.56 91 PRO A C 1
ATOM 707 O O . PRO A 1 91 ? 4.082 -8.681 -5.234 1.00 91.56 91 PRO A O 1
ATOM 710 N N . PRO A 1 92 ? 2.436 -8.321 -6.725 1.00 88.75 92 PRO A N 1
ATOM 711 C CA . PRO A 1 92 ? 3.066 -7.135 -7.306 1.00 88.75 92 PRO A CA 1
ATOM 712 C C . PRO A 1 92 ? 3.259 -5.941 -6.360 1.00 88.75 92 PRO A C 1
ATOM 714 O O . PRO A 1 92 ? 3.827 -4.939 -6.785 1.00 88.75 92 PRO A O 1
ATOM 717 N N . ALA A 1 93 ? 2.803 -6.006 -5.105 1.00 90.31 93 ALA A N 1
ATOM 718 C CA . ALA A 1 93 ? 3.126 -4.991 -4.105 1.00 90.31 93 ALA A CA 1
ATOM 719 C C . ALA A 1 93 ? 4.529 -5.176 -3.483 1.00 90.31 93 ALA A C 1
ATOM 721 O O . ALA A 1 93 ? 5.066 -4.222 -2.924 1.00 90.31 93 ALA A O 1
ATOM 722 N N . TYR A 1 94 ? 5.126 -6.375 -3.571 1.00 90.50 94 TYR A N 1
ATOM 723 C CA . TYR A 1 94 ? 6.492 -6.770 -3.164 1.00 90.50 94 TYR A CA 1
ATOM 724 C C . TYR A 1 94 ? 6.943 -6.541 -1.703 1.00 90.50 94 TYR A C 1
ATOM 726 O O . TYR A 1 94 ? 7.837 -7.243 -1.244 1.00 90.50 94 TYR A O 1
ATOM 734 N N . GLY A 1 95 ? 6.369 -5.607 -0.940 1.00 95.00 95 GLY A N 1
ATOM 735 C CA . GLY A 1 95 ? 6.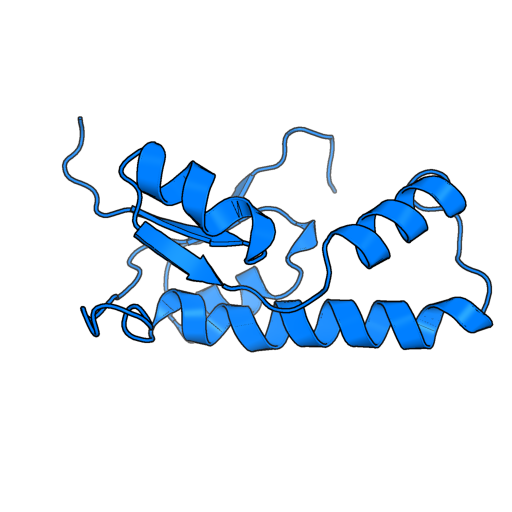773 -5.309 0.446 1.00 95.00 95 GLY A CA 1
ATOM 736 C C . GLY A 1 95 ? 5.800 -5.798 1.524 1.00 95.00 95 GLY A C 1
ATOM 737 O O . GLY A 1 95 ? 6.090 -5.704 2.715 1.00 95.00 95 GLY A O 1
ATOM 738 N N . HIS A 1 96 ? 4.643 -6.326 1.126 1.00 96.44 96 HIS A N 1
ATOM 739 C CA . HIS A 1 96 ? 3.525 -6.647 2.020 1.00 96.44 96 HIS A CA 1
ATOM 740 C C . HIS A 1 96 ? 3.867 -7.675 3.114 1.00 96.44 96 HIS A C 1
ATOM 742 O O . HIS A 1 96 ? 3.348 -7.585 4.222 1.00 96.44 96 HIS A O 1
ATOM 748 N N . THR A 1 97 ? 4.765 -8.626 2.837 1.00 97.00 97 THR A N 1
ATOM 749 C CA . THR A 1 97 ? 5.151 -9.703 3.764 1.00 97.00 97 THR A CA 1
ATOM 750 C C . THR A 1 97 ? 5.981 -9.134 4.902 1.00 97.00 97 THR A C 1
ATOM 752 O O . THR A 1 97 ? 5.701 -9.416 6.061 1.00 97.00 97 THR A O 1
ATOM 755 N N . HIS A 1 98 ? 6.931 -8.257 4.575 1.00 98.00 98 HIS A N 1
ATOM 756 C CA . HIS A 1 98 ? 7.755 -7.550 5.552 1.00 98.00 98 HIS A CA 1
ATOM 757 C C . HIS A 1 98 ? 6.924 -6.603 6.424 1.00 98.00 98 HIS A C 1
ATOM 759 O O . HIS A 1 98 ? 7.160 -6.497 7.625 1.00 98.00 98 HIS A O 1
ATOM 765 N N . VAL A 1 99 ? 5.923 -5.932 5.842 1.00 98.31 99 VAL A N 1
ATOM 766 C CA . VAL A 1 99 ? 5.000 -5.082 6.610 1.00 98.31 99 VAL A CA 1
ATOM 767 C C . VAL A 1 99 ? 4.147 -5.921 7.563 1.00 98.31 99 VAL A C 1
ATOM 769 O O . VAL A 1 99 ? 4.036 -5.568 8.735 1.00 98.31 99 VAL A O 1
ATOM 772 N N . ALA A 1 100 ? 3.594 -7.045 7.101 1.00 98.44 100 ALA A N 1
ATOM 773 C CA . ALA A 1 100 ? 2.819 -7.954 7.945 1.00 98.44 100 ALA A CA 1
ATOM 774 C C . ALA A 1 100 ? 3.654 -8.535 9.098 1.00 98.44 100 ALA A C 1
ATOM 776 O O . ALA A 1 100 ? 3.198 -8.545 10.241 1.00 98.44 100 ALA A O 1
ATOM 777 N N . GLU A 1 101 ? 4.896 -8.943 8.817 1.00 98.50 101 GLU A N 1
ATOM 778 C CA . GLU A 1 101 ? 5.862 -9.407 9.817 1.00 98.50 101 GLU A CA 1
ATOM 779 C C . GLU A 1 101 ? 6.145 -8.326 10.870 1.00 98.50 101 GLU A C 1
ATOM 781 O O . GLU A 1 101 ? 6.013 -8.577 12.069 1.00 98.50 101 GLU A O 1
ATOM 786 N N . ALA A 1 102 ? 6.459 -7.101 10.434 1.00 98.19 102 ALA A N 1
ATOM 787 C CA . ALA A 1 102 ? 6.756 -5.984 11.328 1.00 98.19 102 ALA A CA 1
ATOM 788 C C . ALA A 1 102 ? 5.561 -5.604 12.220 1.00 98.19 102 ALA A C 1
ATOM 790 O O . ALA A 1 102 ? 5.740 -5.263 13.391 1.00 98.19 102 ALA A O 1
ATOM 791 N N . LEU A 1 103 ? 4.343 -5.671 11.677 1.00 98.12 103 LEU A N 1
ATOM 792 C CA . LEU A 1 103 ? 3.104 -5.369 12.396 1.00 98.12 103 LEU A CA 1
ATOM 793 C C . LEU A 1 103 ? 2.559 -6.559 13.199 1.00 98.12 103 LEU A C 1
ATOM 795 O O . LEU A 1 103 ? 1.657 -6.366 14.012 1.00 98.12 103 LEU A O 1
ATOM 799 N N . LYS A 1 104 ? 3.121 -7.761 13.016 1.00 98.38 104 LYS A N 1
ATOM 800 C CA . LYS A 1 104 ? 2.687 -9.016 13.650 1.00 98.38 104 LYS A CA 1
ATOM 801 C C . LYS A 1 104 ? 1.217 -9.347 13.373 1.00 98.38 104 LYS A C 1
ATOM 803 O O . LYS A 1 104 ? 0.489 -9.758 14.27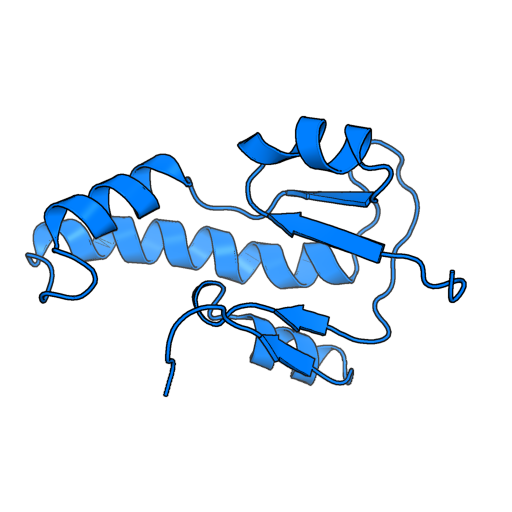5 1.00 98.38 104 LYS A O 1
ATOM 808 N N . VAL A 1 105 ? 0.792 -9.175 12.123 1.00 98.56 105 VAL A N 1
ATOM 809 C CA . VAL A 1 105 ? -0.574 -9.478 11.666 1.00 98.56 105 VAL A CA 1
ATOM 810 C C . VAL A 1 105 ? -0.562 -10.571 10.594 1.00 98.56 105 VAL A C 1
ATOM 812 O O . VAL A 1 105 ? 0.410 -10.676 9.842 1.00 98.56 105 VAL A O 1
ATOM 815 N N . PRO A 1 106 ? -1.617 -11.399 10.493 1.00 98.50 106 PRO A N 1
ATOM 816 C CA . PRO A 1 106 ? -1.739 -12.373 9.416 1.00 98.50 106 PRO A CA 1
ATOM 817 C C . PRO A 1 106 ? -1.805 -11.692 8.044 1.00 98.50 106 PRO A C 1
ATOM 819 O O . PRO A 1 106 ? -2.390 -10.617 7.887 1.00 98.50 106 PRO A O 1
ATOM 822 N N . ILE A 1 107 ? -1.242 -12.362 7.037 1.00 98.06 107 ILE A N 1
ATOM 823 C CA . ILE A 1 107 ? -1.298 -11.947 5.635 1.00 98.06 107 ILE A CA 1
ATOM 824 C C . ILE A 1 107 ? -1.859 -13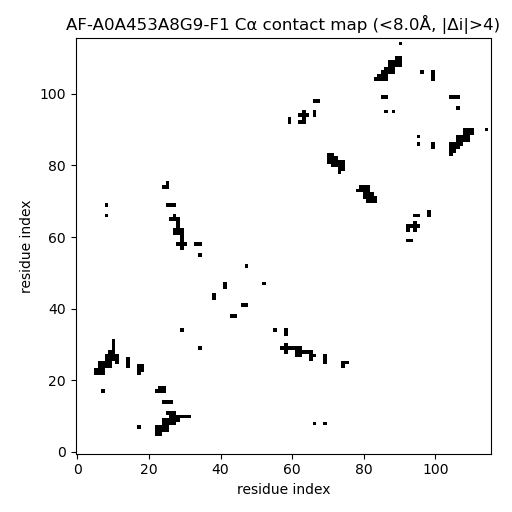.066 4.762 1.00 98.06 107 ILE A C 1
ATOM 826 O O . ILE A 1 107 ? -1.460 -14.224 4.882 1.00 98.06 107 ILE A O 1
ATOM 830 N N . HIS A 1 108 ? -2.769 -12.704 3.863 1.00 97.75 108 HIS A N 1
ATOM 831 C CA . HIS A 1 108 ? -3.254 -13.566 2.797 1.00 97.75 108 HIS A CA 1
ATOM 832 C C . HIS A 1 108 ? -2.823 -12.992 1.448 1.00 97.75 108 HIS A C 1
ATOM 834 O O . HIS A 1 108 ? -3.135 -11.846 1.117 1.00 97.75 108 HIS A O 1
ATOM 840 N N . ILE A 1 109 ? -2.099 -13.790 0.668 1.00 95.62 109 ILE A N 1
ATOM 841 C CA . ILE A 1 109 ? -1.709 -13.414 -0.688 1.00 95.62 109 ILE A CA 1
ATOM 842 C C . ILE A 1 109 ? -2.796 -13.883 -1.649 1.00 95.62 109 ILE A C 1
ATOM 844 O O . ILE A 1 109 ? -3.101 -15.071 -1.707 1.00 95.62 109 ILE A O 1
ATOM 848 N N . PHE A 1 110 ? -3.367 -12.946 -2.401 1.00 94.12 110 PHE A N 1
ATOM 849 C CA . PHE A 1 110 ? -4.408 -13.215 -3.385 1.00 94.12 110 PHE A CA 1
ATOM 850 C C . PHE A 1 110 ? -4.016 -12.638 -4.742 1.00 94.12 110 PHE A C 1
ATOM 852 O O . PHE A 1 110 ? -3.649 -11.466 -4.855 1.00 94.12 110 PHE A O 1
ATOM 859 N N . PHE A 1 111 ? -4.131 -13.448 -5.791 1.00 92.19 111 PHE A N 1
ATOM 860 C CA . PHE A 1 111 ? -3.918 -12.991 -7.156 1.00 92.19 111 PHE A CA 1
ATOM 861 C C . PHE A 1 111 ? -4.809 -13.751 -8.133 1.00 92.19 111 PHE A C 1
ATOM 863 O O . PHE A 1 111 ? -5.078 -14.935 -7.955 1.00 92.19 111 PHE A O 1
ATOM 870 N N . THR A 1 112 ? -5.281 -13.058 -9.168 1.00 90.94 112 THR A N 1
ATOM 871 C CA . THR A 1 112 ? -6.198 -13.619 -10.174 1.00 90.94 112 THR A CA 1
ATOM 872 C C . THR A 1 112 ? -5.477 -14.355 -11.303 1.00 90.94 112 THR A C 1
ATOM 874 O O . THR A 1 112 ? -6.126 -14.932 -12.172 1.00 90.94 112 THR A O 1
ATOM 877 N N . MET A 1 113 ? -4.144 -14.340 -11.302 1.00 86.38 113 MET A N 1
ATOM 878 C CA . MET A 1 113 ? -3.298 -15.067 -12.245 1.00 86.38 113 MET A CA 1
ATOM 879 C C . MET A 1 113 ? -2.392 -16.041 -11.483 1.00 86.38 113 MET A C 1
ATOM 881 O O . MET A 1 113 ? -2.089 -15.783 -10.315 1.00 86.38 113 MET A O 1
ATOM 885 N N . PRO A 1 114 ? -1.933 -17.135 -12.121 1.00 82.69 114 PRO A N 1
ATOM 886 C CA . PRO A 1 114 ? -0.953 -18.030 -11.520 1.00 82.69 114 PRO A CA 1
ATOM 887 C C . PRO A 1 114 ? 0.275 -17.259 -11.032 1.00 82.69 114 PRO A C 1
ATOM 889 O O . PRO A 1 114 ? 0.849 -16.456 -11.769 1.00 82.69 114 PRO A O 1
ATOM 892 N N . TRP A 1 115 ? 0.658 -17.511 -9.785 1.00 78.44 115 TRP A N 1
ATOM 893 C CA . TRP A 1 115 ? 1.814 -16.909 -9.139 1.00 78.44 115 TRP A CA 1
ATOM 894 C C . TRP A 1 115 ? 2.518 -17.974 -8.301 1.00 78.44 115 TRP A C 1
ATOM 896 O O . TRP A 1 115 ? 1.851 -18.718 -7.581 1.00 78.44 115 TRP A O 1
ATOM 906 N N . THR A 1 116 ? 3.839 -18.057 -8.419 1.00 60.94 116 THR A N 1
ATOM 907 C CA . THR A 1 116 ? 4.703 -18.993 -7.681 1.00 60.94 116 THR A CA 1
ATOM 908 C C . THR A 1 116 ? 5.768 -18.231 -6.928 1.00 60.94 116 THR A C 1
ATOM 910 O O . THR A 1 116 ? 6.339 -17.308 -7.553 1.00 60.94 116 THR A O 1
#

Organism: Aegilops tauschii subsp. strangulata (NCBI:txid200361)

Secondary structure (DSSP, 8-state):
------EEEEEGGGHHHHHHTT-EEEEESS-HHHHHHHHHHTTTTSPPPTTTHHHHHHHHHHHHHHHHHHHHSPPTTT------S-EEE-GGG-SHHHHHHHHT--EEE--SS---

Foldseek 3Di:
DPPDQAEDEEAPVCCVVQVVVVHHYDHFAADVVLVVVVCVVCVNDNDDDPVCVVVVVVRLVRLQVRQLCSAFFARPPPRHTHHDQEEEEECSSVNNVVSCVVSVHYYDYDDPDDDD